Protein AF-A0A972S2Z4-F1 (afdb_monomer_lite)

Structure (mmCIF, N/CA/C/O backbone):
data_AF-A0A972S2Z4-F1
#
_entry.id   AF-A0A972S2Z4-F1
#
loop_
_atom_site.group_PDB
_atom_site.id
_atom_site.type_symbol
_atom_site.label_atom_id
_atom_site.label_alt_id
_atom_site.label_comp_id
_atom_site.label_asym_id
_atom_site.label_entity_id
_atom_site.label_seq_id
_atom_site.pdbx_PDB_ins_code
_atom_site.Cartn_x
_atom_site.Cartn_y
_atom_site.Cartn_z
_atom_site.occupancy
_atom_site.B_iso_or_equiv
_atom_site.auth_seq_id
_atom_site.auth_comp_id
_atom_site.auth_asym_id
_atom_site.auth_atom_id
_atom_site.pdbx_PDB_model_num
ATOM 1 N N . PRO A 1 1 ? 7.642 -6.102 7.488 1.00 75.50 1 PRO A N 1
ATOM 2 C CA . PRO A 1 1 ? 6.352 -6.395 6.827 1.00 75.50 1 PRO A CA 1
ATOM 3 C C . PRO A 1 1 ? 6.544 -6.149 5.335 1.00 75.50 1 PRO A C 1
ATOM 5 O O . PRO A 1 1 ? 7.220 -5.179 5.004 1.00 75.50 1 PRO A O 1
ATOM 8 N N . HIS A 1 2 ? 6.000 -7.014 4.485 1.00 88.12 2 HIS A N 1
ATOM 9 C CA . HIS A 1 2 ? 6.053 -6.856 3.034 1.00 88.12 2 HIS A CA 1
ATOM 10 C C . HIS A 1 2 ? 4.671 -6.425 2.544 1.00 88.12 2 HIS A C 1
ATOM 12 O O . HIS A 1 2 ? 3.660 -6.970 2.990 1.00 88.12 2 HIS A O 1
ATOM 18 N N . ILE A 1 3 ? 4.615 -5.407 1.689 1.00 91.38 3 ILE A N 1
ATOM 19 C CA . ILE A 1 3 ? 3.364 -4.900 1.119 1.00 91.38 3 ILE A CA 1
ATOM 20 C C . ILE A 1 3 ? 3.527 -4.825 -0.391 1.00 91.38 3 ILE A C 1
ATOM 22 O O . ILE A 1 3 ? 4.529 -4.310 -0.885 1.00 91.38 3 ILE A O 1
ATOM 26 N N . LEU A 1 4 ? 2.504 -5.282 -1.103 1.00 94.94 4 LEU A N 1
ATOM 27 C CA . LEU A 1 4 ? 2.333 -5.055 -2.527 1.00 94.94 4 LEU A CA 1
ATOM 28 C C . LEU A 1 4 ? 1.023 -4.301 -2.743 1.00 94.94 4 LEU A C 1
ATOM 30 O O . LEU A 1 4 ? -0.040 -4.757 -2.324 1.00 94.94 4 LEU A O 1
ATOM 34 N N . TRP A 1 5 ? 1.103 -3.158 -3.414 1.00 94.75 5 TRP A N 1
ATOM 35 C CA . TRP A 1 5 ? -0.057 -2.408 -3.874 1.00 94.75 5 TRP A CA 1
ATOM 36 C C . TRP A 1 5 ? -0.069 -2.350 -5.401 1.00 94.75 5 TRP A C 1
ATOM 38 O O . TRP A 1 5 ? 0.894 -1.889 -6.014 1.00 94.75 5 TRP A O 1
ATOM 48 N N . ILE A 1 6 ? -1.157 -2.811 -6.019 1.00 96.44 6 ILE A N 1
ATOM 49 C CA . ILE A 1 6 ? -1.295 -2.897 -7.478 1.00 96.44 6 ILE A CA 1
ATOM 50 C C . ILE A 1 6 ? -2.397 -1.940 -7.924 1.00 96.44 6 ILE A C 1
ATOM 52 O O . ILE A 1 6 ? -3.558 -2.103 -7.552 1.00 96.44 6 ILE A O 1
ATOM 56 N N . TYR A 1 7 ? -2.037 -0.964 -8.750 1.00 95.69 7 TYR A N 1
ATOM 57 C CA . TYR A 1 7 ? -2.992 -0.146 -9.487 1.00 95.69 7 TYR A CA 1
ATOM 58 C C . TYR A 1 7 ? -3.187 -0.748 -10.875 1.00 95.69 7 TYR A C 1
ATOM 60 O O . TYR A 1 7 ? -2.217 -0.991 -11.589 1.00 95.69 7 TYR A O 1
ATOM 68 N N . THR A 1 8 ? -4.443 -0.987 -11.249 1.00 94.44 8 THR A N 1
ATOM 69 C CA . THR A 1 8 ? -4.809 -1.541 -12.562 1.00 94.44 8 THR A CA 1
ATOM 70 C C . THR A 1 8 ? -5.395 -0.499 -13.510 1.00 94.44 8 THR A C 1
ATOM 72 O O . THR A 1 8 ? -5.381 -0.714 -14.718 1.00 94.44 8 THR A O 1
ATOM 75 N N . LYS A 1 9 ? -5.933 0.611 -12.986 1.00 92.50 9 LYS A N 1
ATOM 76 C CA . LYS A 1 9 ? -6.546 1.702 -13.755 1.00 92.50 9 LYS A CA 1
ATOM 77 C C . LYS A 1 9 ? -6.362 3.057 -13.049 1.00 92.50 9 LYS A C 1
ATOM 79 O O . LYS A 1 9 ? -6.304 3.078 -11.818 1.00 92.50 9 LYS A O 1
ATOM 84 N N . PRO A 1 10 ? -6.359 4.179 -13.798 1.00 92.56 10 PRO A N 1
ATOM 85 C CA . PRO A 1 10 ? -6.264 4.240 -15.263 1.00 92.56 10 PRO A CA 1
ATOM 86 C C . PRO A 1 10 ? -4.864 3.881 -15.778 1.00 92.56 10 PRO A C 1
ATOM 88 O O . PRO A 1 10 ? -4.746 3.397 -16.893 1.00 92.56 10 PRO A O 1
ATOM 91 N N . ILE A 1 11 ? -3.842 4.069 -14.943 1.00 91.62 11 ILE A N 1
ATOM 92 C CA . ILE A 1 11 ? -2.435 3.802 -15.248 1.00 91.62 11 ILE A CA 1
ATOM 93 C C . ILE A 1 11 ? -1.986 2.615 -14.405 1.00 91.62 11 ILE A C 1
ATOM 95 O O . ILE A 1 11 ? -2.313 2.539 -13.210 1.00 91.62 11 ILE A O 1
ATOM 99 N N . GLN A 1 12 ? -1.257 1.687 -15.020 1.00 95.62 12 GLN A N 1
ATOM 100 C CA . GLN A 1 12 ? -0.757 0.518 -14.312 1.00 95.62 12 GLN A CA 1
ATOM 101 C C . GLN A 1 12 ? 0.490 0.880 -13.516 1.00 95.62 12 GLN A C 1
ATOM 103 O O . GLN A 1 12 ? 1.446 1.435 -14.047 1.00 95.62 12 GLN A O 1
ATOM 108 N N . LYS A 1 13 ? 0.501 0.530 -12.229 1.00 96.88 13 LYS A N 1
ATOM 109 C CA . LYS A 1 13 ? 1.729 0.582 -11.431 1.00 96.88 13 LYS A CA 1
ATOM 110 C C . LYS A 1 13 ? 1.702 -0.390 -10.270 1.00 96.88 13 LYS A C 1
ATOM 112 O O . LYS A 1 13 ? 0.642 -0.714 -9.725 1.00 96.88 13 LYS A O 1
ATOM 117 N N . ARG A 1 14 ? 2.887 -0.835 -9.867 1.00 97.75 14 ARG A N 1
ATOM 118 C CA . ARG A 1 14 ? 3.086 -1.727 -8.721 1.00 97.75 14 ARG A CA 1
ATOM 119 C C . ARG A 1 14 ? 3.9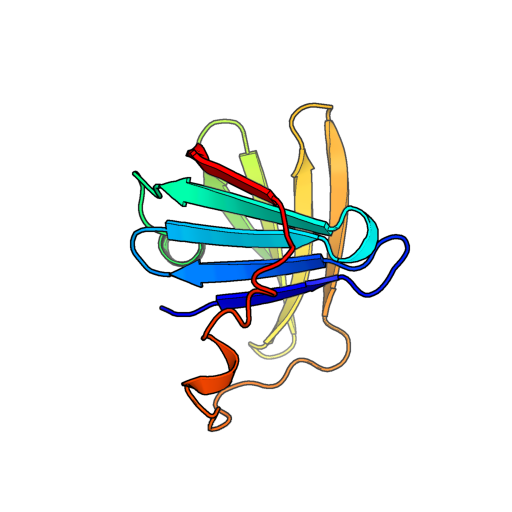84 -1.050 -7.707 1.00 97.75 14 ARG A C 1
ATOM 121 O O . ARG A 1 14 ? 5.048 -0.561 -8.062 1.00 97.75 14 ARG A O 1
ATOM 128 N N . ILE A 1 15 ? 3.554 -1.034 -6.454 1.00 96.12 15 ILE A N 1
ATOM 129 C CA . ILE A 1 15 ? 4.302 -0.447 -5.346 1.00 96.12 15 ILE A CA 1
ATOM 130 C C . ILE A 1 15 ? 4.639 -1.566 -4.372 1.00 96.12 15 ILE A C 1
ATOM 132 O O . ILE A 1 15 ? 3.751 -2.134 -3.736 1.00 96.12 15 ILE A O 1
ATOM 136 N N . TYR A 1 16 ? 5.926 -1.858 -4.256 1.00 95.75 16 TYR A N 1
ATOM 137 C CA . TYR A 1 16 ? 6.478 -2.795 -3.291 1.00 95.75 16 TYR A CA 1
ATOM 138 C C . TYR A 1 16 ? 7.040 -1.994 -2.125 1.00 95.75 16 TYR A C 1
ATOM 140 O O . TYR A 1 16 ? 7.838 -1.077 -2.323 1.00 95.75 16 TYR A O 1
ATOM 148 N N . ILE A 1 17 ? 6.616 -2.3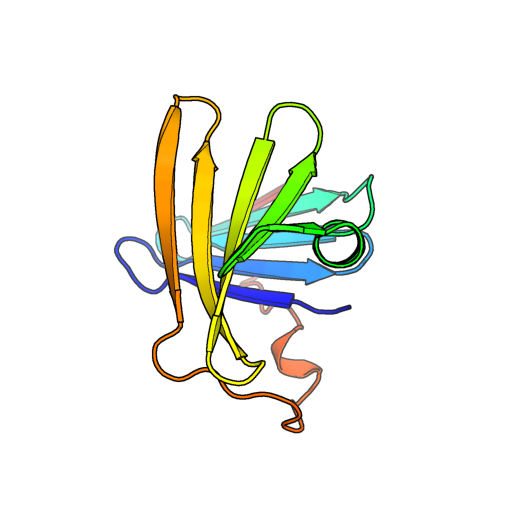23 -0.910 1.00 91.56 17 ILE A N 1
ATOM 149 C CA . ILE A 1 17 ? 7.083 -1.670 0.312 1.00 91.56 17 ILE A CA 1
ATOM 150 C C . ILE A 1 17 ? 7.685 -2.737 1.210 1.00 91.56 17 ILE A C 1
ATOM 152 O O . ILE A 1 17 ? 7.010 -3.690 1.608 1.00 91.56 17 ILE A O 1
ATOM 156 N N . ASP A 1 18 ? 8.952 -2.539 1.547 1.00 87.75 18 ASP A N 1
ATOM 157 C CA . ASP A 1 18 ? 9.665 -3.316 2.551 1.00 87.75 18 ASP A CA 1
ATOM 158 C C . ASP A 1 18 ? 10.204 -2.377 3.646 1.00 87.75 18 ASP A C 1
ATOM 160 O O . ASP A 1 18 ? 10.024 -1.159 3.603 1.00 87.75 18 ASP A O 1
ATOM 164 N N . ARG A 1 19 ? 10.865 -2.933 4.663 1.00 81.62 19 ARG A N 1
ATOM 165 C CA . ARG A 1 19 ? 11.285 -2.233 5.887 1.00 81.62 19 ARG A CA 1
ATOM 166 C C . ARG A 1 19 ? 12.152 -1.000 5.637 1.00 81.62 19 ARG A C 1
ATOM 168 O O . ARG A 1 19 ? 12.137 -0.097 6.469 1.00 81.62 19 ARG A O 1
ATOM 175 N N . SER A 1 20 ? 12.936 -0.991 4.562 1.00 86.31 20 SER A N 1
ATOM 176 C CA . SER A 1 20 ? 13.917 0.062 4.273 1.00 86.31 20 SER A CA 1
ATOM 177 C C . SER A 1 20 ? 13.718 0.753 2.931 1.00 86.31 20 SER A C 1
ATOM 179 O O . SER A 1 20 ? 14.331 1.793 2.712 1.00 86.31 20 SER A O 1
ATOM 181 N N . LYS A 1 21 ? 12.867 0.237 2.037 1.00 90.56 21 LYS A N 1
ATOM 182 C CA . LYS A 1 21 ? 12.719 0.796 0.690 1.00 90.56 21 LYS A CA 1
ATOM 183 C C . LYS A 1 21 ? 11.314 0.653 0.122 1.00 90.56 21 LYS A C 1
ATOM 185 O O . LYS A 1 21 ? 10.584 -0.278 0.459 1.00 90.56 21 LYS A O 1
ATOM 190 N N . ILE A 1 22 ? 10.983 1.572 -0.776 1.00 93.75 22 ILE A N 1
ATOM 191 C CA . ILE A 1 22 ? 9.828 1.504 -1.668 1.00 93.75 22 ILE A CA 1
ATOM 192 C C . ILE A 1 22 ? 10.361 1.329 -3.085 1.00 93.75 22 ILE A C 1
ATOM 194 O O . ILE A 1 22 ? 11.264 2.060 -3.486 1.00 93.75 22 ILE A O 1
ATOM 198 N N . VAL A 1 23 ? 9.798 0.382 -3.832 1.00 96.44 23 VAL A N 1
ATOM 199 C CA . VAL A 1 23 ? 10.035 0.225 -5.270 1.00 96.44 23 VAL A CA 1
ATOM 200 C C . VAL A 1 23 ? 8.710 0.438 -5.988 1.00 96.44 23 VAL A C 1
ATOM 202 O O . VAL A 1 23 ? 7.743 -0.277 -5.726 1.00 96.44 23 VAL A O 1
ATOM 205 N N . ILE A 1 24 ? 8.656 1.433 -6.864 1.00 97.19 24 ILE A N 1
ATOM 206 C CA . ILE A 1 24 ? 7.498 1.741 -7.703 1.00 97.19 24 ILE A CA 1
ATOM 207 C C . ILE A 1 24 ? 7.870 1.354 -9.129 1.00 97.19 24 ILE A C 1
ATOM 209 O O . ILE A 1 24 ? 8.870 1.842 -9.634 1.00 97.19 24 ILE A O 1
ATOM 213 N N . ILE A 1 25 ? 7.086 0.485 -9.759 1.00 97.94 25 ILE A N 1
ATOM 214 C CA . ILE A 1 25 ? 7.243 0.107 -11.167 1.00 97.94 25 ILE A CA 1
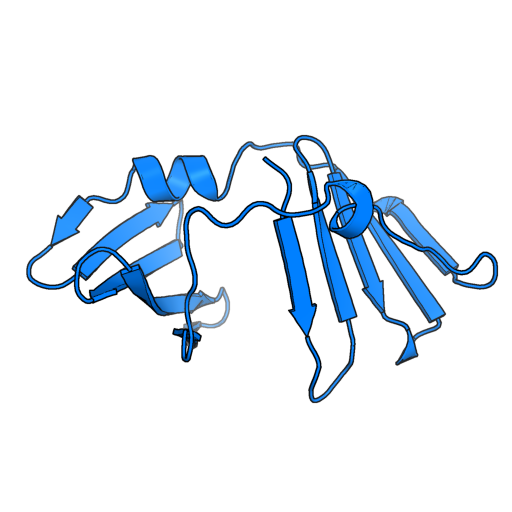ATOM 215 C C . ILE A 1 25 ? 6.068 0.701 -11.937 1.00 97.94 25 ILE A C 1
ATOM 217 O O . ILE A 1 25 ? 4.916 0.403 -11.598 1.00 97.94 25 ILE A O 1
ATOM 221 N N . GLU A 1 26 ? 6.362 1.505 -12.953 1.00 97.12 26 GLU A N 1
ATOM 222 C CA . GLU A 1 26 ? 5.399 2.167 -13.839 1.00 97.12 26 GLU A CA 1
ATOM 223 C C . GLU A 1 26 ? 5.650 1.692 -15.281 1.00 97.12 26 GLU A C 1
ATOM 225 O O . GLU A 1 26 ? 6.408 2.331 -16.007 1.00 97.12 26 GLU A O 1
ATOM 230 N N . PRO A 1 27 ? 5.053 0.554 -15.700 1.00 96.06 27 PRO A N 1
ATOM 231 C CA . PRO A 1 27 ? 5.328 -0.054 -17.003 1.00 96.06 27 PRO A CA 1
ATOM 232 C C . PRO A 1 27 ? 5.035 0.856 -18.193 1.00 96.06 27 PRO A C 1
ATOM 234 O O . PRO A 1 27 ? 5.800 0.875 -19.145 1.00 96.06 27 PRO A O 1
ATOM 237 N N . ASP A 1 28 ? 3.962 1.647 -18.112 1.00 94.31 28 ASP A N 1
ATOM 238 C CA . ASP A 1 28 ? 3.551 2.563 -19.184 1.00 94.31 28 ASP A CA 1
ATOM 239 C C . ASP A 1 28 ? 4.577 3.691 -19.425 1.00 94.31 28 ASP A C 1
ATOM 241 O O . ASP A 1 28 ? 4.540 4.345 -20.464 1.00 94.31 28 ASP A O 1
ATOM 245 N N . LEU A 1 29 ? 5.466 3.933 -18.455 1.00 96.12 29 LEU A N 1
ATOM 246 C CA . LEU A 1 29 ? 6.555 4.908 -18.531 1.00 96.12 29 LEU A CA 1
ATOM 247 C C . LEU A 1 29 ? 7.929 4.245 -18.674 1.00 96.12 29 LEU A C 1
ATOM 249 O O . LEU A 1 29 ? 8.924 4.961 -18.678 1.00 96.12 29 LEU A O 1
ATOM 253 N N . GLU A 1 30 ? 7.987 2.909 -18.724 1.00 97.12 30 GLU A 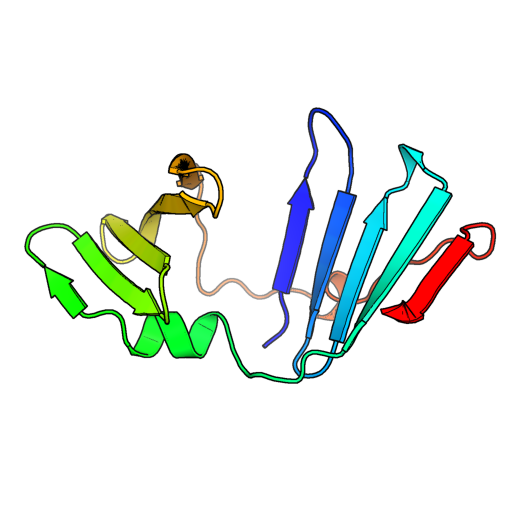N 1
ATOM 254 C CA . GLU A 1 30 ? 9.235 2.136 -18.713 1.00 97.12 30 GLU A CA 1
ATOM 255 C C . GLU A 1 30 ? 10.183 2.594 -17.587 1.00 97.12 30 GLU A C 1
ATOM 257 O O . GLU A 1 30 ? 11.380 2.784 -17.782 1.00 97.12 30 GLU A O 1
ATOM 262 N N . GLN A 1 31 ? 9.624 2.816 -16.389 1.00 97.69 31 GLN A N 1
ATOM 263 C CA . GLN A 1 31 ? 10.327 3.467 -15.280 1.00 97.69 31 GLN A CA 1
ATOM 264 C C . GLN A 1 31 ? 10.183 2.701 -13.959 1.00 97.69 31 GLN A C 1
ATOM 266 O O . GLN A 1 31 ? 9.115 2.183 -13.604 1.00 97.69 31 GLN A O 1
ATOM 271 N N . VAL A 1 32 ? 11.260 2.708 -13.173 1.00 98.12 32 VAL A N 1
ATOM 272 C CA . VAL A 1 32 ? 11.312 2.237 -11.790 1.00 98.12 32 VAL A CA 1
ATOM 273 C C . VAL A 1 32 ? 11.820 3.338 -10.866 1.00 98.12 32 VAL A C 1
ATOM 275 O O . VAL A 1 32 ? 12.891 3.896 -11.065 1.00 98.12 32 VAL A O 1
ATOM 278 N N . ILE A 1 33 ? 11.082 3.608 -9.789 1.00 97.56 33 ILE A N 1
ATOM 279 C CA . ILE A 1 33 ? 11.482 4.562 -8.749 1.00 97.56 33 ILE A CA 1
ATOM 280 C C . ILE A 1 33 ? 11.818 3.802 -7.466 1.00 97.56 33 ILE A C 1
ATOM 282 O O . ILE A 1 33 ? 10.976 3.076 -6.925 1.00 97.56 33 ILE A O 1
ATOM 286 N N . ILE A 1 34 ? 13.025 3.999 -6.939 1.00 96.25 34 ILE A N 1
ATOM 287 C CA . ILE A 1 34 ? 13.509 3.384 -5.700 1.00 96.25 34 ILE A CA 1
ATOM 288 C C . ILE A 1 34 ? 13.710 4.471 -4.644 1.00 96.25 34 ILE A C 1
ATOM 290 O O . ILE A 1 34 ? 14.590 5.317 -4.781 1.00 96.25 34 ILE A O 1
ATOM 294 N N . LYS A 1 35 ? 12.927 4.412 -3.559 1.00 92.75 35 LYS A N 1
ATOM 295 C CA . LYS A 1 35 ? 12.981 5.386 -2.453 1.00 92.75 35 LYS A CA 1
ATOM 296 C C . LYS A 1 35 ? 13.421 4.743 -1.148 1.00 92.75 35 LYS A C 1
ATOM 298 O O . LYS A 1 35 ? 12.900 3.686 -0.782 1.00 92.75 35 LYS A O 1
ATOM 303 N N . GLN A 1 36 ? 14.302 5.400 -0.395 1.00 89.94 36 GLN A N 1
ATOM 304 C CA . GLN A 1 36 ? 14.685 4.934 0.946 1.00 89.94 36 GLN A CA 1
ATOM 305 C C . GLN A 1 36 ? 13.642 5.327 2.009 1.00 89.94 36 GLN A C 1
ATOM 307 O O . GLN A 1 36 ? 13.325 6.501 2.223 1.00 89.94 36 GLN A O 1
ATOM 312 N N . LEU A 1 37 ? 13.132 4.341 2.748 1.00 80.50 37 LEU A N 1
ATOM 313 C CA . LEU A 1 37 ? 12.221 4.538 3.876 1.00 80.50 37 LEU A CA 1
ATOM 314 C C . LEU A 1 37 ? 13.018 4.837 5.146 1.00 80.50 37 LEU A C 1
ATOM 316 O O . LEU A 1 37 ? 13.452 3.946 5.871 1.00 80.50 37 LEU A O 1
ATOM 320 N N . ARG A 1 38 ? 13.165 6.128 5.455 1.00 67.31 38 ARG A N 1
ATOM 321 C CA . ARG A 1 38 ? 13.796 6.592 6.704 1.00 67.31 38 ARG A CA 1
ATOM 322 C C . ARG A 1 38 ? 12.906 6.430 7.945 1.00 67.31 38 ARG A C 1
ATOM 324 O O . ARG A 1 38 ? 13.397 6.558 9.062 1.00 67.31 38 ARG A O 1
ATOM 331 N N . GLN A 1 39 ? 11.606 6.164 7.785 1.00 58.03 39 GLN A N 1
ATOM 332 C CA . GLN A 1 39 ? 10.654 6.094 8.897 1.00 58.03 39 GLN A CA 1
ATOM 333 C C . GLN A 1 39 ? 9.723 4.877 8.760 1.00 58.03 39 GLN A C 1
ATOM 335 O O . GLN A 1 39 ? 8.927 4.796 7.829 1.00 58.03 39 GLN A O 1
ATOM 340 N N . LYS A 1 40 ? 9.816 3.949 9.723 1.00 53.44 40 LYS A N 1
ATOM 341 C CA . LYS A 1 40 ? 8.814 2.896 9.990 1.00 53.44 40 LYS A CA 1
ATOM 342 C C . LYS A 1 40 ? 7.495 3.574 10.385 1.00 53.44 40 LYS A C 1
ATOM 344 O O . LYS A 1 40 ? 7.525 4.563 11.110 1.00 53.44 40 LYS A O 1
ATOM 349 N N . ASP A 1 41 ? 6.292 3.129 10.058 1.00 57.72 41 ASP A N 1
ATOM 350 C CA . ASP A 1 41 ? 5.764 1.972 9.328 1.00 57.72 41 ASP A CA 1
ATOM 351 C C . ASP A 1 41 ? 4.270 2.310 9.154 1.00 57.72 41 ASP A C 1
ATOM 353 O O . ASP A 1 41 ? 3.653 2.710 10.147 1.00 57.72 41 ASP A O 1
ATOM 357 N N . LEU A 1 42 ? 3.646 2.131 7.984 1.00 54.88 42 LEU A N 1
ATOM 358 C CA . LEU A 1 42 ? 2.178 2.260 7.838 1.00 54.88 42 LEU A CA 1
ATOM 359 C C . LEU A 1 42 ? 1.435 1.494 8.959 1.00 54.88 42 LEU A C 1
ATOM 361 O O . LEU A 1 42 ? 0.464 1.975 9.536 1.00 54.88 42 LEU A O 1
ATOM 365 N N . PHE A 1 43 ? 1.982 0.347 9.370 1.00 59.94 43 PHE A N 1
ATOM 366 C CA . PHE A 1 43 ? 1.483 -0.469 10.478 1.00 59.94 43 PHE A CA 1
ATOM 367 C C . PHE A 1 43 ? 1.686 0.136 11.871 1.00 59.94 43 PHE A C 1
ATOM 369 O O . PHE A 1 43 ? 0.862 -0.074 12.759 1.00 59.94 43 PHE A O 1
ATOM 376 N N . SER A 1 44 ? 2.752 0.908 12.090 1.00 64.62 44 SER A N 1
ATOM 377 C CA . SER A 1 44 ? 2.916 1.668 13.336 1.00 64.62 44 SER A CA 1
ATOM 378 C C . SER A 1 44 ? 1.824 2.730 13.497 1.00 64.62 44 SER A C 1
ATOM 380 O O . SER A 1 44 ? 1.488 3.086 14.625 1.00 64.62 44 SER A O 1
ATOM 382 N N . LEU A 1 45 ? 1.237 3.194 12.387 1.00 66.38 45 LEU A N 1
ATOM 383 C CA . LEU A 1 45 ? 0.107 4.121 12.394 1.00 66.38 45 LEU A CA 1
ATOM 384 C C . LEU A 1 45 ? -1.185 3.408 12.773 1.00 66.38 45 LEU A C 1
ATOM 386 O O . LEU A 1 45 ? -1.905 3.893 13.638 1.00 66.38 45 LEU A O 1
ATOM 390 N N . LEU A 1 46 ? -1.419 2.215 12.219 1.00 69.69 46 LEU A N 1
ATOM 391 C CA . LEU A 1 46 ? -2.559 1.376 12.599 1.00 69.69 46 LEU A CA 1
ATOM 392 C C . LEU A 1 46 ? -2.534 1.008 14.091 1.00 69.69 46 LEU A C 1
ATOM 394 O O . LEU A 1 46 ? -3.572 1.014 14.740 1.00 69.69 46 LEU A O 1
ATOM 398 N N . LYS A 1 47 ? -1.352 0.769 14.676 1.00 75.00 47 LYS A N 1
ATOM 399 C CA . LYS A 1 47 ? -1.211 0.526 16.126 1.00 75.00 47 LYS A CA 1
ATOM 400 C C . LYS A 1 47 ? -1.571 1.731 16.999 1.00 75.00 47 LYS A C 1
ATOM 402 O O . LYS A 1 47 ? -1.852 1.559 18.179 1.00 75.00 47 LYS A O 1
ATOM 407 N N . LYS A 1 48 ? -1.522 2.943 16.443 1.00 81.38 48 LYS A N 1
ATOM 408 C CA . LYS A 1 48 ? -1.902 4.186 17.130 1.00 81.38 48 LYS A CA 1
ATOM 409 C C . LYS A 1 48 ? -3.367 4.552 16.898 1.00 81.38 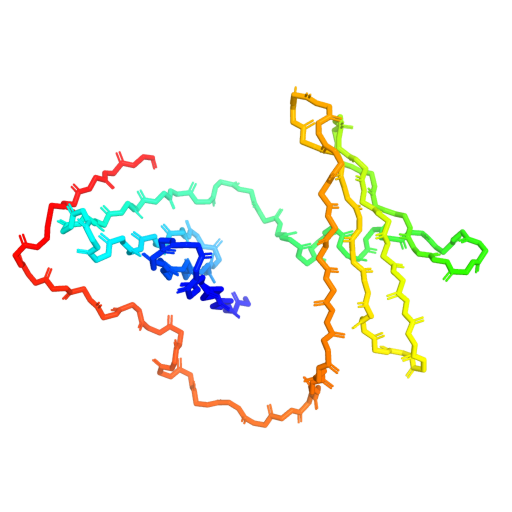48 LYS A C 1
ATOM 411 O O . LYS A 1 48 ? -3.802 5.585 17.402 1.00 81.38 48 LYS A O 1
ATOM 416 N N . ALA A 1 49 ? -4.098 3.748 16.126 1.00 85.56 49 ALA A N 1
ATOM 417 C CA . ALA A 1 49 ? -5.485 4.016 15.812 1.00 85.56 49 ALA A CA 1
ATOM 418 C C . ALA A 1 49 ? -6.327 3.972 17.089 1.00 85.56 49 ALA A C 1
ATOM 420 O O . ALA A 1 49 ? -6.290 2.996 17.841 1.00 85.56 49 ALA A O 1
ATOM 421 N N . LYS A 1 50 ? -7.079 5.039 17.339 1.00 90.06 50 LYS A N 1
ATOM 422 C CA . LYS A 1 50 ? -8.015 5.121 18.459 1.00 90.06 50 LYS A CA 1
ATOM 423 C C . LYS A 1 50 ? -9.410 4.850 17.936 1.00 90.06 50 LYS A C 1
ATOM 425 O O . LYS A 1 50 ? -9.778 5.394 16.904 1.00 90.06 50 LYS A O 1
ATOM 430 N N . LYS A 1 51 ? -10.170 4.002 18.624 1.00 89.69 51 LYS A N 1
ATOM 431 C CA . LYS A 1 51 ? -11.571 3.781 18.273 1.00 89.69 51 LYS A CA 1
ATOM 432 C C . LYS A 1 51 ? -12.378 5.028 18.643 1.00 89.69 51 LYS A C 1
ATOM 434 O O . LYS A 1 51 ? -12.300 5.468 19.788 1.00 89.69 51 LYS A O 1
ATOM 439 N N . GLU A 1 52 ? -13.126 5.563 17.689 1.00 91.06 52 GLU A N 1
ATOM 440 C CA . GLU A 1 52 ? -14.072 6.669 17.854 1.00 91.06 52 GLU A CA 1
ATOM 441 C C . GLU A 1 52 ? -15.392 6.201 17.218 1.00 91.06 52 GLU A C 1
ATOM 443 O O . GLU A 1 52 ? -15.461 5.964 16.014 1.00 91.06 52 GLU A O 1
ATOM 448 N N . ASP A 1 53 ? -16.407 5.960 18.051 1.00 86.94 53 ASP A N 1
ATOM 449 C CA . ASP A 1 53 ? -17.712 5.414 17.658 1.00 86.94 53 ASP A CA 1
ATOM 450 C C . ASP A 1 53 ? -17.636 4.139 16.787 1.00 86.94 53 ASP A C 1
ATOM 452 O O . ASP A 1 53 ? -17.336 3.040 17.279 1.00 86.94 53 ASP A O 1
ATOM 456 N N . ASP A 1 54 ? -17.935 4.282 15.495 1.00 89.00 54 ASP A N 1
ATOM 457 C CA . ASP A 1 54 ? -18.046 3.226 14.489 1.00 89.00 54 ASP A CA 1
ATOM 458 C C . ASP A 1 54 ? -16.761 3.018 13.667 1.00 89.00 54 ASP A C 1
ATOM 460 O O . ASP A 1 54 ? -16.696 2.120 12.821 1.00 89.00 54 ASP A O 1
ATOM 464 N N . HIS A 1 55 ? -15.721 3.815 13.913 1.00 91.94 55 HIS A N 1
ATOM 465 C CA . HIS A 1 55 ? -14.477 3.777 13.157 1.00 91.94 55 HIS A CA 1
ATOM 466 C C . HIS A 1 55 ? -13.247 3.941 14.052 1.00 91.94 55 HIS A C 1
ATOM 468 O O . HIS A 1 55 ? -13.313 4.073 15.273 1.00 91.94 55 HIS A O 1
ATOM 474 N N . TYR A 1 56 ? -12.078 3.851 13.433 1.00 92.56 56 TYR A N 1
ATOM 475 C CA . TYR A 1 56 ? -10.801 4.106 14.071 1.00 92.56 56 TYR A CA 1
ATOM 476 C C . TYR A 1 56 ? -10.151 5.319 13.431 1.00 92.56 56 TYR A C 1
ATOM 478 O O . TYR A 1 56 ? -10.104 5.426 12.206 1.00 92.56 56 TYR A O 1
ATOM 486 N N . VAL A 1 57 ? -9.598 6.197 14.258 1.00 92.38 57 VAL A N 1
ATOM 487 C CA . VAL A 1 57 ? -8.910 7.399 13.814 1.00 92.38 57 VAL A CA 1
ATOM 488 C C . VAL A 1 57 ? -7.418 7.274 14.057 1.00 92.38 57 VAL A C 1
ATOM 490 O O . VAL A 1 57 ? -6.954 6.967 15.158 1.00 92.38 57 VAL A O 1
ATOM 493 N N . VAL A 1 58 ? -6.650 7.541 13.008 1.00 89.25 58 VAL A N 1
ATOM 494 C CA . VAL A 1 58 ? -5.193 7.631 13.045 1.00 89.25 58 VAL A CA 1
ATOM 495 C C . VAL A 1 58 ? -4.799 9.050 12.682 1.00 89.25 58 VAL A C 1
ATOM 497 O O . VAL A 1 58 ? -5.074 9.506 11.576 1.00 89.25 58 VAL A O 1
ATOM 500 N N . ARG A 1 59 ? -4.100 9.732 13.589 1.00 85.69 59 ARG A N 1
ATOM 501 C CA . ARG A 1 59 ? -3.566 11.079 13.356 1.00 85.69 59 ARG A CA 1
ATOM 502 C C . ARG A 1 59 ? -2.044 11.011 13.297 1.00 85.69 59 ARG A C 1
ATOM 504 O O . ARG A 1 59 ? -1.402 10.532 14.234 1.00 85.69 59 ARG A O 1
ATOM 511 N N . GLN A 1 60 ? -1.456 11.461 12.192 1.00 75.88 60 GLN A N 1
ATOM 512 C CA . GLN A 1 60 ? -0.009 11.553 12.025 1.00 75.88 60 GLN A CA 1
ATOM 513 C C . GLN A 1 60 ? 0.370 12.858 11.327 1.00 75.88 60 GLN A C 1
ATOM 515 O O . GLN A 1 60 ? 0.091 13.042 10.144 1.00 75.88 60 GLN A O 1
ATOM 520 N N . LYS A 1 61 ? 1.106 13.719 12.042 1.00 77.50 61 LYS A N 1
ATOM 521 C CA . LYS A 1 61 ? 1.422 15.080 11.581 1.00 77.50 61 LYS A CA 1
ATOM 522 C C . LYS A 1 61 ? 0.112 15.790 11.201 1.00 77.50 61 LYS A C 1
ATOM 524 O O . LYS A 1 61 ? -0.804 15.812 12.010 1.00 77.50 61 LYS A O 1
ATOM 529 N N . GLU A 1 62 ? 0.012 16.289 9.976 1.00 75.00 62 GLU A N 1
ATOM 530 C CA . GLU A 1 62 ? -1.161 16.982 9.425 1.00 75.00 62 GLU A CA 1
ATOM 531 C C . GLU A 1 62 ? -2.149 16.034 8.721 1.00 75.00 62 GLU A C 1
ATOM 533 O O . GLU A 1 62 ? -3.048 16.483 8.020 1.00 75.00 62 GLU A O 1
ATOM 538 N N . ARG A 1 63 ? -1.972 14.711 8.844 1.00 77.88 63 ARG A N 1
ATOM 539 C CA . ARG A 1 63 ? -2.825 13.722 8.174 1.00 77.88 63 ARG A CA 1
ATOM 540 C C . ARG A 1 63 ? -3.691 12.978 9.175 1.00 77.88 63 ARG A C 1
ATOM 542 O O . ARG A 1 63 ? -3.190 12.449 10.169 1.00 77.88 63 ARG A O 1
ATOM 549 N N . GLU A 1 64 ? -4.972 12.882 8.855 1.00 87.12 64 GLU A N 1
ATOM 550 C CA . GLU A 1 64 ? -5.948 12.060 9.559 1.00 87.12 64 GLU A CA 1
ATOM 551 C C . GLU A 1 64 ? -6.453 10.954 8.628 1.00 87.12 64 GLU A C 1
ATOM 553 O O . GLU A 1 64 ? -6.717 11.190 7.446 1.00 87.12 64 GLU A O 1
ATOM 558 N N . PHE A 1 65 ? -6.568 9.742 9.169 1.00 90.00 65 PHE A N 1
ATOM 559 C CA . PHE A 1 65 ? -7.159 8.595 8.493 1.00 90.00 65 PHE A CA 1
ATOM 560 C C . PHE A 1 65 ? -8.318 8.061 9.328 1.00 90.00 65 PHE A C 1
ATOM 562 O O . PHE A 1 65 ? -8.141 7.779 10.515 1.00 90.00 65 PHE A O 1
ATOM 569 N N . LEU A 1 66 ? -9.467 7.867 8.685 1.00 93.56 66 LEU A N 1
ATOM 570 C CA . LEU A 1 66 ? -10.648 7.225 9.257 1.00 93.56 66 LEU A CA 1
ATOM 571 C C . LEU A 1 66 ? -10.750 5.804 8.700 1.00 93.56 66 LEU A C 1
ATOM 573 O O . LEU A 1 66 ? -10.823 5.616 7.484 1.00 93.56 66 LEU A O 1
ATOM 577 N N . ILE A 1 67 ? -10.742 4.803 9.572 1.00 92.94 67 ILE A N 1
ATOM 578 C CA . ILE A 1 67 ? -10.694 3.383 9.216 1.00 92.94 67 ILE A CA 1
ATOM 579 C C . ILE A 1 67 ? -11.963 2.710 9.728 1.00 92.94 67 ILE A C 1
ATOM 581 O O . ILE A 1 67 ? -12.174 2.592 10.932 1.00 92.94 67 ILE A O 1
ATOM 585 N N . TYR A 1 68 ? -12.789 2.229 8.809 1.00 93.81 68 TYR A N 1
ATOM 586 C CA . TYR A 1 68 ? -14.029 1.527 9.116 1.00 93.81 68 TYR A CA 1
ATOM 587 C C . TYR A 1 68 ? -13.804 0.026 9.024 1.00 93.81 68 TYR A C 1
ATOM 589 O O . TYR A 1 68 ? -13.270 -0.469 8.021 1.00 93.81 68 TYR A O 1
ATOM 597 N N . LEU A 1 69 ? -14.244 -0.687 10.056 1.00 91.56 69 LEU A N 1
ATOM 598 C CA . LEU A 1 69 ? -14.206 -2.141 10.107 1.00 91.56 69 LEU A CA 1
ATOM 599 C C . LEU A 1 69 ? -15.615 -2.718 9.952 1.00 91.56 69 LEU A C 1
ATOM 601 O O . LEU A 1 69 ? -16.598 -2.097 10.341 1.00 91.56 69 LEU A O 1
ATOM 605 N N . ASP A 1 70 ? -15.687 -3.928 9.418 1.00 89.62 70 ASP A N 1
ATOM 606 C CA . ASP A 1 70 ? -16.884 -4.755 9.332 1.00 89.62 70 ASP A CA 1
ATOM 607 C C . ASP A 1 70 ? -16.522 -6.144 9.855 1.00 89.62 70 ASP A C 1
ATOM 609 O O . ASP A 1 70 ? -15.630 -6.795 9.310 1.00 89.62 70 ASP A O 1
ATOM 613 N N . HIS A 1 71 ? -17.111 -6.547 10.982 1.00 88.75 71 HIS A N 1
ATOM 614 C CA . HIS A 1 71 ? -16.777 -7.801 11.672 1.00 88.75 71 HIS A CA 1
ATOM 615 C C . HIS A 1 71 ? -15.255 -8.052 11.831 1.00 88.75 71 HIS A C 1
ATOM 617 O O . HIS A 1 71 ? -14.766 -9.160 11.638 1.00 88.75 71 HIS A O 1
ATOM 623 N N . GLY A 1 72 ? -14.485 -7.004 12.162 1.00 86.44 72 GLY A N 1
ATOM 624 C CA . GLY A 1 72 ? -13.024 -7.075 12.348 1.00 86.44 72 GLY A CA 1
ATOM 625 C C . GLY A 1 72 ? -12.190 -6.939 11.066 1.00 86.44 72 GLY A C 1
ATOM 626 O O . GLY A 1 72 ? -10.964 -6.858 11.132 1.00 86.44 72 GLY A O 1
ATOM 627 N N . THR A 1 73 ? -12.835 -6.840 9.904 1.00 89.75 73 THR A N 1
ATOM 628 C CA . THR A 1 73 ? -12.172 -6.703 8.605 1.00 89.75 73 THR A CA 1
ATOM 629 C C . THR A 1 73 ? -12.237 -5.265 8.103 1.00 89.75 73 THR A C 1
ATOM 631 O O . THR A 1 73 ? -13.257 -4.601 8.246 1.00 89.75 73 THR A O 1
ATOM 634 N N . ILE A 1 74 ? -11.158 -4.748 7.508 1.00 90.12 74 ILE A N 1
ATOM 635 C CA . ILE A 1 74 ? -11.155 -3.377 6.976 1.00 90.12 74 ILE A CA 1
ATOM 636 C C . ILE A 1 74 ? -12.120 -3.291 5.792 1.00 90.12 74 ILE A C 1
ATOM 638 O O . ILE A 1 74 ? -11.954 -3.999 4.803 1.00 90.12 74 ILE A O 1
ATOM 642 N N . LYS A 1 75 ? -13.094 -2.384 5.887 1.00 94.50 75 LYS A N 1
ATOM 643 C CA . LYS A 1 75 ? -14.095 -2.117 4.845 1.00 94.50 75 LYS A CA 1
ATOM 644 C C . LYS A 1 75 ? -13.747 -0.884 4.024 1.00 94.50 75 LYS A C 1
ATOM 646 O O . LYS A 1 75 ? -13.910 -0.859 2.804 1.00 94.50 75 LYS A O 1
ATOM 651 N N . LYS A 1 76 ? -13.301 0.177 4.698 1.00 94.94 76 LYS A N 1
ATOM 652 C CA . LYS A 1 76 ? -13.065 1.480 4.072 1.00 94.94 76 LYS A CA 1
ATOM 653 C C . LYS A 1 76 ? -12.018 2.276 4.841 1.00 94.94 76 LYS A C 1
ATOM 655 O O . LYS A 1 76 ? -12.052 2.298 6.067 1.00 94.94 76 LYS A O 1
ATOM 660 N N . VAL A 1 77 ? -11.152 2.976 4.117 1.00 93.38 77 VAL A N 1
ATOM 661 C CA . VAL A 1 77 ? -10.250 3.996 4.663 1.00 93.38 77 VAL A CA 1
ATOM 662 C C . VAL A 1 77 ? -10.530 5.323 3.967 1.00 93.38 77 VAL A C 1
ATOM 664 O O . VAL A 1 77 ? -10.624 5.368 2.740 1.00 93.38 77 VAL A O 1
ATOM 667 N N . ILE A 1 78 ? -10.678 6.391 4.746 1.00 94.62 78 ILE A N 1
ATOM 668 C CA . ILE A 1 78 ? -10.854 7.762 4.258 1.00 94.62 78 ILE A CA 1
ATOM 669 C C . ILE A 1 78 ? -9.681 8.603 4.749 1.00 94.62 78 ILE A C 1
ATOM 671 O O . ILE A 1 78 ? -9.305 8.497 5.914 1.00 94.62 78 ILE A O 1
ATOM 675 N N . TYR A 1 79 ? -9.111 9.433 3.881 1.00 91.19 79 TYR A N 1
ATOM 676 C CA . TYR A 1 79 ? -8.091 10.407 4.268 1.00 91.19 79 TYR A CA 1
ATOM 677 C C . TYR A 1 79 ? -8.127 11.639 3.366 1.00 91.19 79 TYR A C 1
ATOM 679 O O . TYR A 1 79 ? -8.574 11.567 2.219 1.00 91.19 79 TYR A O 1
ATOM 687 N N . LYS A 1 80 ? -7.616 12.761 3.875 1.00 88.81 80 LYS A N 1
ATOM 688 C CA . LYS A 1 80 ? -7.323 13.946 3.064 1.00 88.81 80 LYS A CA 1
ATOM 689 C C . LYS A 1 80 ? -5.864 13.952 2.628 1.00 88.81 80 LYS A C 1
ATOM 691 O O . LYS A 1 80 ? -4.973 13.615 3.413 1.00 88.81 80 LYS A O 1
ATOM 696 N N . ASP A 1 81 ? -5.617 14.285 1.367 1.00 83.06 81 ASP A N 1
ATOM 697 C CA . ASP A 1 81 ? -4.257 14.531 0.891 1.00 83.06 81 ASP A CA 1
ATOM 698 C C . ASP A 1 81 ? -3.797 15.968 1.207 1.00 83.06 81 ASP A C 1
ATOM 700 O O . ASP A 1 81 ? -4.487 16.728 1.880 1.00 83.06 81 ASP A O 1
ATOM 704 N N . ARG A 1 82 ? -2.589 16.337 0.765 1.00 82.94 82 ARG A N 1
ATOM 705 C CA . ARG A 1 82 ? -2.011 17.671 1.024 1.00 82.94 82 ARG A CA 1
ATOM 706 C C . ARG A 1 82 ? -2.719 18.810 0.282 1.00 82.94 82 ARG A C 1
ATOM 708 O O . ARG A 1 82 ? -2.424 19.963 0.563 1.00 82.94 82 ARG A O 1
ATOM 715 N N . LEU A 1 83 ? -3.575 18.485 -0.681 1.00 87.94 83 LEU A N 1
ATOM 716 C CA . LEU A 1 83 ? -4.360 19.431 -1.469 1.00 87.94 83 LEU A CA 1
ATOM 717 C C . LEU A 1 83 ? -5.828 19.435 -1.010 1.00 87.94 83 LEU A C 1
ATOM 719 O O . LEU A 1 83 ? -6.700 19.866 -1.755 1.00 87.94 83 LEU A O 1
ATOM 723 N N . ASP A 1 84 ? -6.100 18.919 0.1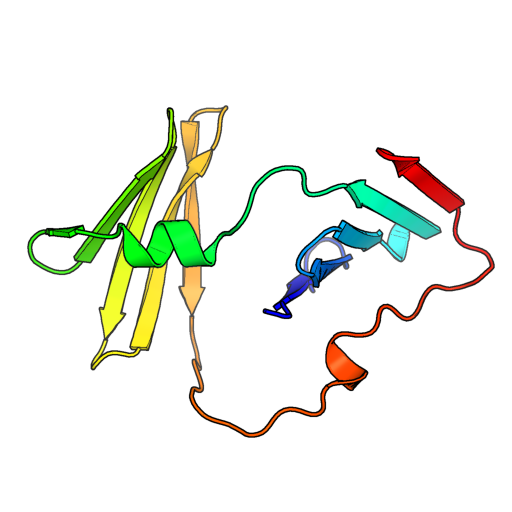95 1.00 87.56 84 ASP A N 1
ATOM 724 C CA . ASP A 1 84 ? -7.432 18.784 0.792 1.00 87.56 84 ASP A CA 1
ATOM 725 C C . ASP A 1 84 ? -8.415 17.877 0.029 1.00 87.56 84 ASP A C 1
ATOM 727 O O . ASP A 1 84 ? -9.600 17.799 0.383 1.00 87.56 84 ASP A O 1
ATOM 731 N N . ASN A 1 85 ? -7.946 17.096 -0.952 1.00 91.75 85 ASN A N 1
ATOM 732 C CA . ASN A 1 85 ? -8.821 16.145 -1.628 1.00 91.75 85 ASN A CA 1
ATOM 733 C C . ASN A 1 85 ? -9.170 14.996 -0.687 1.00 91.75 85 ASN A C 1
ATOM 735 O O . ASN A 1 85 ? -8.297 14.372 -0.072 1.00 91.75 85 ASN A O 1
ATOM 739 N N . THR A 1 86 ? -10.457 14.658 -0.633 1.00 94.00 86 THR A N 1
ATOM 740 C CA . THR A 1 86 ? -10.932 13.502 0.129 1.00 94.00 86 THR A CA 1
ATOM 741 C C . THR A 1 86 ? -10.791 12.237 -0.705 1.00 94.00 86 THR A C 1
ATOM 743 O O . THR A 1 86 ? -11.461 12.059 -1.719 1.00 94.00 86 THR A O 1
ATOM 746 N N . ASN A 1 87 ? -9.936 11.333 -0.243 1.00 92.38 87 ASN A N 1
ATOM 747 C CA . ASN A 1 87 ? -9.687 10.041 -0.859 1.00 92.38 87 ASN A CA 1
ATOM 748 C C . ASN A 1 87 ? -10.421 8.945 -0.084 1.00 92.38 87 ASN A C 1
ATOM 750 O O . ASN A 1 87 ? -10.389 8.913 1.148 1.00 92.38 87 ASN A O 1
ATOM 754 N N . VAL A 1 88 ? -11.062 8.026 -0.809 1.00 95.69 88 VAL A N 1
ATOM 755 C CA . VAL A 1 88 ? -11.789 6.892 -0.226 1.00 95.69 88 VAL A CA 1
ATOM 756 C C . VAL A 1 88 ? -11.298 5.593 -0.853 1.00 95.69 88 VAL A C 1
ATOM 758 O O . VAL A 1 88 ? -11.507 5.346 -2.038 1.00 95.69 88 VAL A O 1
ATOM 761 N N . VAL A 1 89 ? -10.705 4.729 -0.035 1.00 93.56 89 VAL A N 1
ATOM 762 C CA . VAL A 1 89 ? -10.316 3.368 -0.414 1.00 93.56 89 VAL A CA 1
ATOM 763 C C . VAL A 1 89 ? -11.361 2.404 0.134 1.00 93.56 89 VAL A C 1
ATOM 765 O O . VAL A 1 89 ? -11.543 2.325 1.348 1.00 93.56 89 VAL A O 1
ATOM 768 N N . LYS A 1 90 ? -12.058 1.676 -0.744 1.00 96.25 90 LYS A N 1
ATOM 769 C CA . LYS A 1 90 ? -13.036 0.640 -0.370 1.00 96.25 90 LYS A CA 1
ATOM 770 C C . LYS A 1 90 ? -12.445 -0.747 -0.613 1.00 96.25 90 LYS A C 1
ATOM 772 O O . LYS A 1 90 ? -11.905 -1.001 -1.685 1.00 96.25 90 LYS A O 1
ATOM 777 N N . PHE A 1 91 ? -12.594 -1.639 0.357 1.00 94.25 91 PHE A N 1
ATOM 778 C CA . PHE A 1 91 ? -12.181 -3.037 0.265 1.00 94.25 91 PHE A CA 1
ATOM 779 C C . PHE A 1 91 ? -13.424 -3.886 -0.014 1.00 94.25 91 PHE A C 1
ATOM 781 O O . PHE A 1 91 ? -14.345 -3.906 0.797 1.00 94.25 91 PHE A O 1
ATOM 788 N N . LEU A 1 92 ? -13.481 -4.519 -1.191 1.00 94.50 92 LEU A N 1
ATOM 789 C CA . LEU A 1 92 ? -14.695 -5.188 -1.684 1.00 94.50 92 LEU A CA 1
ATOM 790 C C . LEU A 1 92 ? -14.760 -6.682 -1.333 1.00 94.50 92 LEU A C 1
ATOM 792 O O . LEU A 1 92 ? -15.826 -7.164 -0.974 1.00 94.50 92 LEU A O 1
ATOM 796 N N . ASP A 1 93 ? -13.630 -7.391 -1.413 1.00 93.88 93 ASP A N 1
ATOM 797 C CA . ASP A 1 93 ? -13.486 -8.812 -1.041 1.00 93.88 93 ASP A CA 1
ATOM 798 C C . ASP A 1 93 ? -12.225 -9.001 -0.170 1.00 93.88 93 ASP A C 1
ATOM 800 O O . ASP A 1 93 ? -11.226 -9.580 -0.611 1.00 93.88 93 ASP A O 1
ATOM 804 N N . PRO A 1 94 ? -12.180 -8.394 1.030 1.00 92.19 94 PRO A N 1
ATOM 805 C CA . PRO A 1 94 ? -11.013 -8.497 1.895 1.00 92.19 94 PRO A CA 1
ATOM 806 C C . PRO A 1 94 ? -10.856 -9.920 2.448 1.00 92.19 94 PRO A C 1
ATOM 808 O O . PRO A 1 94 ? -11.766 -10.468 3.065 1.00 92.19 94 PRO A O 1
ATOM 811 N N . LYS A 1 95 ? -9.658 -10.494 2.289 1.00 92.50 95 LYS A N 1
ATOM 812 C CA . LYS A 1 95 ? -9.275 -11.801 2.846 1.00 92.50 95 LYS A CA 1
ATOM 813 C C . LYS A 1 95 ? -8.114 -11.632 3.817 1.00 92.50 95 LYS A C 1
ATOM 815 O O . LYS A 1 95 ? -7.195 -10.857 3.560 1.00 92.50 95 LYS A O 1
ATOM 820 N N . GLN A 1 96 ? -8.164 -12.347 4.936 1.00 90.94 96 GLN A N 1
ATOM 821 C CA . GLN A 1 96 ? -7.185 -12.253 6.020 1.00 90.94 96 GLN A CA 1
ATOM 822 C C . GLN A 1 96 ? -6.650 -13.638 6.385 1.00 90.94 96 GLN A C 1
ATOM 824 O O . GLN A 1 96 ? -7.316 -14.642 6.151 1.00 90.94 96 GLN A O 1
ATOM 829 N N . ASN A 1 97 ? -5.456 -13.678 6.985 1.00 90.44 97 ASN A N 1
ATOM 830 C CA . ASN A 1 97 ? -4.814 -14.896 7.499 1.00 90.44 97 ASN A CA 1
ATOM 831 C C . ASN A 1 97 ? -4.624 -16.013 6.455 1.00 90.44 97 ASN A C 1
ATOM 833 O O . ASN A 1 97 ? -4.533 -17.186 6.809 1.00 90.44 97 ASN A O 1
ATOM 837 N N . LEU A 1 98 ? -4.562 -15.654 5.169 1.00 92.88 98 LEU A N 1
ATOM 838 C CA . LEU A 1 98 ? -4.240 -16.591 4.100 1.00 92.88 98 LEU A CA 1
ATOM 839 C C . LEU A 1 98 ? -2.720 -16.761 3.981 1.00 92.88 98 LEU A C 1
ATOM 841 O O . LEU A 1 98 ? -1.995 -15.769 4.104 1.00 92.88 98 LEU A O 1
ATOM 845 N N . PRO A 1 99 ? -2.231 -17.979 3.692 1.00 94.00 99 PRO A N 1
ATOM 846 C CA . PRO A 1 99 ? -0.845 -18.159 3.293 1.00 94.00 99 PRO A CA 1
ATOM 847 C C . PRO A 1 99 ? -0.612 -17.453 1.952 1.00 94.00 99 PRO A C 1
ATOM 849 O O . PRO A 1 99 ? -1.399 -17.595 1.015 1.00 94.00 99 PRO A O 1
ATOM 852 N N . LEU A 1 100 ? 0.471 -16.686 1.866 1.00 93.56 100 LEU A N 1
ATOM 853 C CA . LEU A 1 100 ? 0.907 -16.003 0.652 1.00 93.56 100 LEU A CA 1
ATOM 854 C C . LEU A 1 100 ? 2.338 -16.437 0.338 1.00 93.56 100 LEU A C 1
ATOM 856 O O . LEU A 1 100 ? 3.154 -16.555 1.250 1.00 93.56 100 LEU A O 1
ATOM 860 N N . ASP A 1 101 ? 2.637 -16.664 -0.941 1.00 94.94 101 ASP A N 1
ATOM 861 C CA . ASP A 1 101 ? 4.008 -16.901 -1.400 1.00 94.94 101 ASP A CA 1
ATOM 862 C C . ASP A 1 101 ? 4.815 -15.606 -1.247 1.00 94.94 101 ASP A C 1
ATOM 864 O O . ASP A 1 101 ? 4.419 -14.565 -1.772 1.00 94.94 101 ASP A O 1
ATOM 868 N N . GLU A 1 102 ? 5.944 -15.654 -0.540 1.00 91.81 102 GLU A N 1
ATOM 869 C CA . GLU A 1 102 ? 6.792 -14.480 -0.314 1.00 91.81 102 GLU A CA 1
ATOM 870 C C . GLU A 1 102 ? 7.309 -13.864 -1.624 1.00 91.81 102 GLU A C 1
ATOM 872 O O . GLU A 1 102 ? 7.494 -12.647 -1.705 1.00 91.81 102 GLU A O 1
ATOM 877 N N . LYS A 1 103 ? 7.428 -14.665 -2.690 1.00 94.81 103 LYS A N 1
ATOM 878 C CA . LYS A 1 103 ? 7.877 -14.211 -4.014 1.00 94.81 103 LYS A CA 1
ATOM 879 C C . LYS A 1 103 ? 6.968 -13.163 -4.642 1.00 94.81 103 LYS A C 1
ATOM 881 O O . LYS A 1 103 ? 7.406 -12.434 -5.529 1.00 94.81 103 LYS A O 1
ATOM 886 N N . ILE A 1 104 ? 5.706 -13.049 -4.216 1.00 95.12 104 ILE A N 1
ATOM 887 C CA . ILE A 1 104 ? 4.821 -11.994 -4.737 1.00 95.12 104 ILE A CA 1
ATOM 888 C C . ILE A 1 104 ? 5.299 -10.598 -4.322 1.00 95.12 104 ILE A C 1
ATOM 890 O O . ILE A 1 104 ? 4.949 -9.620 -4.976 1.00 95.12 104 ILE A O 1
ATOM 894 N N . PHE A 1 105 ? 6.087 -10.494 -3.250 1.00 94.81 105 PHE A N 1
ATOM 895 C CA . PHE A 1 105 ? 6.616 -9.229 -2.747 1.00 94.81 105 PHE A CA 1
ATOM 896 C C . PHE A 1 105 ? 7.970 -8.853 -3.363 1.00 94.81 105 PHE A C 1
ATOM 898 O O . PHE A 1 105 ? 8.496 -7.782 -3.056 1.00 94.81 105 PHE A O 1
ATOM 905 N N . GLU A 1 106 ? 8.526 -9.696 -4.233 1.00 94.62 106 GLU A N 1
ATOM 906 C CA . GLU A 1 106 ? 9.769 -9.425 -4.950 1.00 94.62 106 GLU A CA 1
ATOM 907 C C . GLU A 1 106 ? 9.482 -8.605 -6.224 1.00 94.62 106 GLU A C 1
ATOM 909 O O . GLU A 1 106 ? 8.736 -9.060 -7.101 1.00 94.62 106 GLU A O 1
ATOM 914 N N . PRO A 1 107 ? 10.053 -7.392 -6.367 1.00 95.25 107 PRO A N 1
ATOM 915 C CA . PRO A 1 107 ? 9.883 -6.597 -7.576 1.00 95.25 107 PRO A CA 1
ATOM 916 C C . PRO A 1 107 ? 10.535 -7.286 -8.777 1.00 95.25 107 PRO A C 1
ATOM 918 O O . PRO A 1 107 ? 11.736 -7.550 -8.773 1.00 95.25 107 PRO A O 1
ATOM 921 N N . LYS A 1 108 ? 9.753 -7.523 -9.832 1.00 94.75 108 LYS A N 1
ATOM 922 C CA . LYS A 1 108 ? 10.259 -7.956 -11.141 1.00 94.75 108 LYS A CA 1
ATOM 923 C C . LYS A 1 108 ? 10.472 -6.723 -12.007 1.00 94.75 108 LYS A C 1
ATOM 925 O O . LYS A 1 108 ? 9.493 -6.148 -12.478 1.00 94.75 108 LYS A O 1
ATOM 930 N N . ILE A 1 109 ? 11.726 -6.302 -12.125 1.00 95.19 109 ILE A N 1
ATOM 931 C CA . ILE A 1 109 ? 12.138 -5.113 -12.873 1.00 95.19 109 ILE A CA 1
ATOM 932 C C . ILE A 1 109 ? 12.611 -5.555 -14.254 1.00 95.19 109 ILE A C 1
ATOM 934 O O . ILE A 1 109 ? 13.415 -6.483 -14.355 1.00 95.19 109 ILE A O 1
ATOM 938 N N . ASP A 1 110 ? 12.088 -4.907 -15.289 1.00 95.50 110 ASP A N 1
ATOM 939 C CA . ASP A 1 110 ? 12.595 -5.053 -16.648 1.00 95.50 110 ASP A CA 1
ATOM 940 C C . ASP A 1 110 ? 13.952 -4.329 -16.749 1.00 95.50 110 ASP A C 1
ATOM 942 O O . ASP A 1 110 ? 14.040 -3.182 -16.302 1.00 95.50 110 ASP A O 1
ATOM 946 N N . PRO A 1 111 ? 15.019 -4.976 -17.254 1.00 95.25 111 PRO A N 1
ATOM 947 C CA . PRO A 1 111 ? 16.333 -4.347 -17.379 1.00 95.25 111 PRO A CA 1
ATOM 948 C C . PRO A 1 111 ? 16.356 -3.132 -18.315 1.00 95.25 111 PRO A C 1
ATOM 950 O O . PRO A 1 111 ? 17.277 -2.328 -18.197 1.00 95.25 111 PRO A O 1
ATOM 953 N N . GLU A 1 112 ? 15.374 -2.988 -19.207 1.00 97.00 112 GLU A N 1
ATOM 954 C CA . GLU A 1 112 ? 15.279 -1.847 -20.124 1.00 97.00 112 GLU A CA 1
ATOM 955 C C . GLU A 1 112 ? 14.660 -0.603 -19.466 1.00 97.00 112 GLU A C 1
ATOM 957 O O . GLU A 1 112 ? 14.706 0.484 -20.038 1.00 97.00 112 GLU A O 1
ATOM 962 N N . TYR A 1 113 ? 14.072 -0.736 -18.271 1.00 97.75 113 TYR A N 1
ATOM 963 C CA . TYR A 1 113 ? 13.420 0.389 -17.601 1.00 97.75 113 TYR A CA 1
ATOM 964 C C . TYR A 1 113 ? 14.437 1.336 -16.970 1.00 97.75 113 TYR A C 1
ATOM 966 O O . TYR A 1 113 ? 15.400 0.906 -16.329 1.00 97.75 113 TYR A O 1
ATOM 974 N N . ASP A 1 114 ? 14.163 2.636 -17.063 1.00 97.56 114 ASP A N 1
ATOM 975 C CA . ASP A 1 114 ? 14.961 3.648 -16.380 1.00 97.56 114 ASP A CA 1
ATOM 976 C C . ASP A 1 114 ? 14.794 3.532 -14.858 1.00 97.56 114 ASP A C 1
ATOM 978 O O . ASP A 1 114 ? 13.689 3.318 -14.346 1.00 97.56 114 ASP A O 1
ATOM 982 N N . ILE A 1 115 ? 15.893 3.675 -14.114 1.00 97.44 115 ILE A N 1
ATOM 983 C CA . ILE A 1 115 ? 15.911 3.534 -12.656 1.00 97.44 115 ILE A CA 1
ATOM 984 C C . ILE A 1 115 ? 16.247 4.875 -12.011 1.00 97.44 115 ILE A C 1
ATOM 986 O O . ILE A 1 115 ? 17.382 5.351 -12.041 1.00 97.44 115 ILE A O 1
ATOM 990 N N . ILE A 1 116 ? 15.263 5.428 -11.306 1.00 96.94 116 ILE A N 1
ATOM 991 C CA . ILE A 1 116 ? 15.380 6.677 -10.558 1.00 96.94 116 ILE A CA 1
ATOM 992 C C . ILE A 1 116 ? 15.539 6.373 -9.067 1.00 96.94 116 ILE A C 1
ATOM 994 O O . ILE A 1 116 ? 14.743 5.645 -8.467 1.00 96.94 116 ILE A O 1
ATOM 998 N N . HIS A 1 117 ? 16.550 6.979 -8.446 1.00 94.44 117 HIS A N 1
ATOM 999 C CA . HIS A 1 117 ? 16.806 6.884 -7.009 1.00 94.44 117 HIS A CA 1
ATOM 1000 C C . HIS A 1 117 ? 16.412 8.182 -6.286 1.00 94.44 117 HIS A C 1
ATOM 1002 O O . HIS A 1 117 ? 16.863 9.262 -6.667 1.00 94.44 117 HIS A O 1
ATOM 1008 N N . GLU A 1 118 ? 15.605 8.063 -5.225 1.00 85.06 118 GLU A N 1
ATOM 1009 C CA . GLU A 1 118 ? 15.050 9.173 -4.420 1.00 85.06 118 GLU A CA 1
ATOM 1010 C C . GLU A 1 118 ? 15.284 9.031 -2.899 1.00 85.06 118 GLU A C 1
ATOM 1012 O O . GLU A 1 118 ? 15.234 7.897 -2.352 1.00 85.06 118 GLU A O 1
#

Foldseek 3Di:
DWDWDFDPPDFTWIWIDDPFWIWIDGVVQLAIEIETDPDDDVVVQVVVWDDDPQWTWGDDDPKIKTFGDDPNHTAKIWIADPVRDIDIDGDDDDDPPDDDDPCVSDDDHDPSGYYHYD

pLDDT: mean 89.31, std 9.7, range [53.44, 98.12]

Secondary structure (DSSP, 8-state):
--EEEEE-SSS-EEEEE-SSEEEEEEGGGTEEEEEE--S--HHHHHTTPEEETTEEEEEETTEEEEEEEETTEEEEEEEE-TT--EEEEE-SS---S----GGGGS----TTSEEEE-

Radius of gyration: 16.09 Å; chains: 1; bounding box: 35×38×39 Å

Sequence (118 aa):
PHILWIYTKPIQKRIYIDRSKIVIIEPDLEQVIIKQLRQKDLFSLLKKAKKEDDHYVVRQKEREFLIYLDHGTIKKVIYKDRLDNTNVVKFLDPKQNLPLDEKIFEPKIDPEYDIIHE